Protein AF-A0AAW9HXR7-F1 (afdb_monomer)

Radius of gyration: 22.07 Å; Cα contacts (8 Å, |Δi|>4): 86; chains: 1; bounding box: 38×24×70 Å

Secondary structure (DSSP, 8-state):
--TT-PPTT-EEEEE--HHHHHHHHHHHHHHHHHHHHHHHHHHHHHHHHTT--S-HHHHHHHHHHHHHHHHHHHHHHHHHHHTTSGGGS-EEEEEE---

Solvent-accessible surface area (backbone atoms only — not comparable to full-atom values): 5560 Å² total; per-residue (Å²): 71,74,82,74,70,81,56,94,88,61,48,64,43,69,46,64,68,65,68,56,54,53,53,53,53,48,50,69,53,49,52,32,50,50,32,26,54,52,34,23,53,53,41,38,53,53,41,56,75,70,62,58,89,65,68,52,68,62,53,13,50,52,47,6,52,49,38,21,52,51,41,49,52,52,49,55,62,46,41,66,53,47,68,67,36,76,85,66,50,51,31,45,76,44,78,56,77,88,127

Organism: Clostridium perfringens (NCBI:txid1502)

Foldseek 3Di:
DEPPPDDPPWDFDWDAPVVLVVVLVCLVPVQLVVLLVCQLVVQLVVCVVVVPPDDSNVVSNVRSVVSSVVSVVVSVVCVVVVCVPPNPDTYGDGTDDDD

Sequence (99 aa):
DNSIGAKKGDYVEVSMESVKVLKATMLAYLVPLMFLLVGTILTYYILDLIKFSGPIEVISGVVGLICTGISYLLLRKNDAKFKQSRQYIPEITKIIEEK

Nearest PDB structures (foldseek):
  1c17-assembly1_L  TM=5.593E-01  e=2.927E+00  Escherichia coli
  6yj4-assembly1_O  TM=3.307E-01  e=9.800E+00  Yarrowia lipolytica

pLDDT: mean 83.25, std 14.39, range [48.25, 98.0]

InterPro domains:
  IPR007359 Positive regulator of sigma(E), RseC/MucC [PTHR35867] (6-96)
  IPR059252 Positive regulator of sigma(E), RseC/MucC-like [PF04246] (2-93)

Mean predicted aligned error: 9.42 Å

Structure (mmCIF, N/CA/C/O backbone):
data_AF-A0AAW9HXR7-F1
#
_entry.id   AF-A0AAW9HXR7-F1
#
loop_
_atom_site.group_PDB
_atom_site.id
_atom_site.type_symbol
_atom_site.label_atom_id
_atom_site.label_alt_id
_atom_site.label_comp_id
_atom_site.label_asym_id
_atom_site.label_entity_id
_atom_site.label_seq_id
_atom_site.pdbx_PDB_ins_code
_atom_site.Cartn_x
_atom_site.Cartn_y
_atom_site.Cartn_z
_atom_site.occupancy
_atom_site.B_iso_or_equiv
_atom_site.auth_seq_id
_atom_site.auth_comp_id
_atom_site.auth_asym_id
_atom_site.auth_atom_id
_atom_site.pdbx_PDB_model_num
ATOM 1 N N . ASP A 1 1 ? -17.453 -0.541 22.516 1.00 68.75 1 ASP A N 1
ATOM 2 C CA . ASP A 1 1 ? -18.559 0.168 23.169 1.00 68.75 1 ASP A CA 1
ATOM 3 C C . ASP A 1 1 ? -18.846 -0.504 24.501 1.00 68.75 1 ASP A C 1
ATOM 5 O O . ASP A 1 1 ? -18.542 -1.689 24.629 1.00 68.75 1 ASP A O 1
ATOM 9 N N . ASN A 1 2 ? -19.338 0.235 25.495 1.00 76.25 2 ASN A N 1
ATOM 10 C CA . ASN A 1 2 ? -19.627 -0.326 26.819 1.00 76.25 2 ASN A CA 1
ATOM 11 C C . ASN A 1 2 ? -21.114 -0.666 26.955 1.00 76.25 2 ASN A C 1
ATOM 13 O O . ASN A 1 2 ? -21.865 0.029 27.637 1.00 76.25 2 ASN A O 1
ATOM 17 N N . SER A 1 3 ? -21.520 -1.740 26.287 1.00 76.25 3 SER A N 1
ATOM 18 C CA . SER A 1 3 ? -22.906 -2.214 26.247 1.00 76.25 3 SER A CA 1
ATOM 19 C C . SER A 1 3 ? -23.359 -2.827 27.579 1.00 76.25 3 SER A C 1
ATOM 21 O O . SER A 1 3 ? -24.553 -2.882 27.858 1.00 76.25 3 SER A O 1
ATOM 23 N N . ILE A 1 4 ? -22.409 -3.282 28.406 1.00 80.56 4 ILE A N 1
ATOM 24 C CA . ILE A 1 4 ? -22.667 -4.063 29.628 1.00 80.56 4 ILE A CA 1
ATOM 25 C C . ILE A 1 4 ? -22.424 -3.287 30.933 1.00 80.56 4 ILE A C 1
ATOM 27 O O . ILE A 1 4 ? -22.557 -3.848 32.015 1.00 80.56 4 ILE A O 1
ATOM 31 N N . GLY A 1 5 ? -22.077 -1.998 30.851 1.00 81.62 5 GLY A N 1
ATOM 32 C CA . GLY A 1 5 ? -21.941 -1.125 32.022 1.00 81.62 5 GLY A CA 1
ATOM 33 C C . GLY A 1 5 ? -20.681 -1.349 32.866 1.00 81.62 5 GLY A C 1
ATOM 34 O O . GLY A 1 5 ? -20.689 -1.026 34.053 1.00 81.62 5 GLY A O 1
ATOM 35 N N . ALA A 1 6 ? -19.601 -1.860 32.269 1.00 83.44 6 ALA A N 1
ATOM 36 C CA . ALA A 1 6 ? -18.311 -2.031 32.939 1.00 83.44 6 ALA A CA 1
ATOM 37 C C . ALA A 1 6 ? -17.774 -0.701 33.498 1.00 83.44 6 ALA A C 1
ATOM 39 O O . ALA A 1 6 ? -17.912 0.356 32.867 1.00 83.44 6 ALA A O 1
ATOM 40 N N . LYS A 1 7 ? -17.156 -0.736 34.678 1.00 86.50 7 LYS A N 1
ATOM 41 C CA . LYS A 1 7 ? -16.622 0.437 35.379 1.00 86.50 7 LYS A CA 1
ATOM 42 C C . LYS A 1 7 ? -15.109 0.534 35.212 1.00 86.50 7 LYS A C 1
ATOM 44 O O . LYS A 1 7 ? -14.413 -0.425 34.896 1.00 86.50 7 LYS A O 1
ATOM 49 N N . LYS A 1 8 ? -14.573 1.738 35.433 1.00 82.56 8 LYS A N 1
ATOM 50 C CA . LYS A 1 8 ? -13.118 1.926 35.506 1.00 82.56 8 LYS A CA 1
ATOM 51 C C . LYS A 1 8 ? -12.567 1.094 36.667 1.00 82.56 8 LYS A C 1
ATOM 53 O O . LYS A 1 8 ? -12.979 1.316 37.800 1.00 82.56 8 LYS A O 1
ATOM 58 N N . GLY A 1 9 ? -11.627 0.204 36.366 1.00 83.94 9 GLY A N 1
ATOM 59 C CA . GLY A 1 9 ? -11.053 -0.746 37.323 1.00 83.94 9 GLY A CA 1
ATOM 60 C C . GLY A 1 9 ? -11.455 -2.197 37.053 1.00 83.94 9 GLY A C 1
ATOM 61 O O . GLY A 1 9 ? -10.753 -3.090 37.509 1.00 83.94 9 GLY A O 1
ATOM 62 N N . ASP A 1 10 ? -12.509 -2.4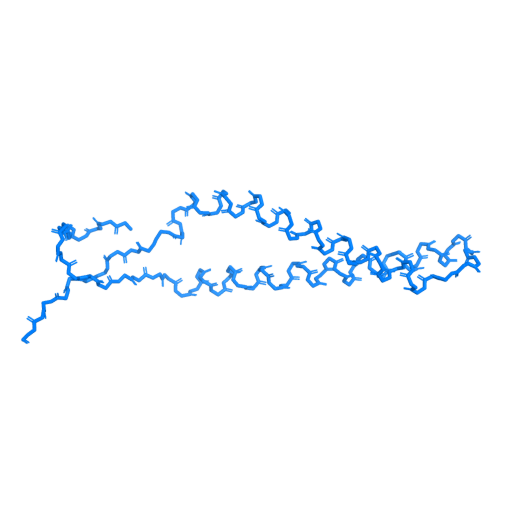30 36.266 1.00 85.31 10 ASP A N 1
ATOM 63 C CA . ASP A 1 10 ? -12.937 -3.777 35.896 1.00 85.31 10 ASP A CA 1
ATOM 64 C C . ASP A 1 10 ? -12.019 -4.358 34.813 1.00 85.31 10 ASP A C 1
ATOM 66 O O . ASP A 1 10 ? -11.732 -3.708 33.799 1.00 85.31 10 ASP A O 1
ATOM 70 N N . TYR A 1 11 ? -11.602 -5.611 34.992 1.00 83.94 11 TYR A N 1
ATOM 71 C CA . TYR A 1 11 ? -11.029 -6.397 33.907 1.00 83.94 11 TYR A CA 1
ATOM 72 C C . TYR A 1 11 ? -12.156 -6.830 32.983 1.00 83.94 11 TYR A C 1
ATOM 74 O O . TYR A 1 11 ? -13.172 -7.356 33.430 1.00 83.94 11 TYR A O 1
ATOM 82 N N . VAL A 1 12 ? -11.998 -6.600 31.684 1.00 85.19 12 VAL A N 1
ATOM 83 C CA . VAL A 1 12 ? -13.045 -6.897 30.713 1.00 85.19 12 VAL A CA 1
ATOM 84 C C . VAL A 1 12 ? -12.511 -7.653 29.510 1.00 85.19 12 VAL A C 1
ATOM 86 O O . VAL A 1 12 ? -11.421 -7.379 29.011 1.00 85.19 12 VAL A O 1
ATOM 89 N N . GLU A 1 13 ? -13.312 -8.591 29.024 1.00 79.12 13 GLU A N 1
ATOM 90 C CA . GLU A 1 13 ? -13.125 -9.225 27.732 1.00 79.12 13 GLU A CA 1
ATOM 91 C C . GLU A 1 13 ? -13.707 -8.316 26.651 1.00 79.12 13 GLU A C 1
ATOM 93 O O . GLU A 1 13 ? -14.846 -7.843 26.744 1.00 79.12 13 GLU A O 1
ATOM 98 N N . VAL A 1 14 ? -12.903 -8.059 25.626 1.00 75.56 14 VAL A N 1
ATOM 99 C CA . VAL A 1 14 ? -13.270 -7.170 24.532 1.00 75.56 14 VAL A CA 1
ATOM 100 C C . VAL A 1 14 ? -13.266 -7.969 23.242 1.00 75.56 14 VAL A C 1
ATOM 102 O O . VAL A 1 14 ? -12.235 -8.509 22.845 1.00 75.56 14 VAL A O 1
ATOM 105 N N . SER A 1 15 ? -14.422 -8.044 22.590 1.00 68.31 15 SER A N 1
ATOM 106 C CA . SER A 1 15 ? -14.595 -8.779 21.346 1.00 68.31 15 SER A CA 1
ATOM 107 C C . SER A 1 15 ? -14.695 -7.826 20.165 1.00 68.31 15 SER A C 1
ATOM 109 O O . SER A 1 15 ? -15.347 -6.780 20.202 1.00 68.31 15 SER A O 1
ATOM 111 N N . MET A 1 16 ? -14.041 -8.211 19.080 1.00 68.38 16 MET A N 1
ATOM 112 C CA . MET A 1 16 ? -14.307 -7.692 17.750 1.00 68.38 16 MET A CA 1
ATOM 113 C C . MET A 1 16 ? -14.920 -8.823 16.940 1.00 68.38 16 MET A C 1
ATOM 115 O O . MET A 1 16 ? -14.402 -9.938 16.952 1.00 68.38 16 MET A O 1
ATOM 119 N N . GLU A 1 17 ? -15.967 -8.532 16.168 1.00 68.31 17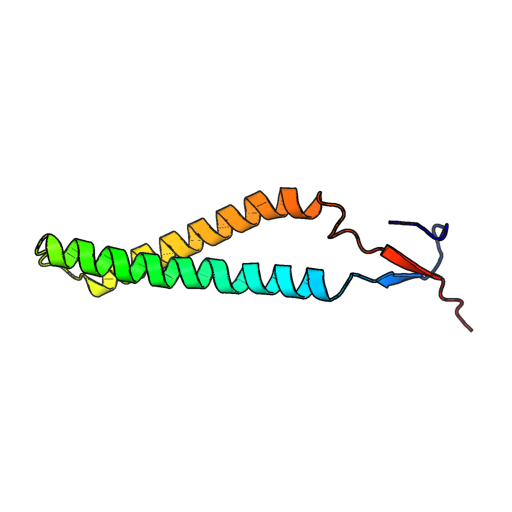 GLU A N 1
ATOM 120 C CA . GLU A 1 17 ? -16.450 -9.476 15.158 1.00 68.31 17 GLU A CA 1
ATOM 121 C C . GLU A 1 17 ? -15.287 -9.877 14.235 1.00 68.31 17 GLU A C 1
ATOM 123 O O . GLU A 1 17 ? -14.782 -9.067 13.451 1.00 68.31 17 GLU A O 1
ATOM 128 N N . SER A 1 18 ? -14.866 -11.142 14.304 1.00 67.75 18 SER A N 1
ATOM 129 C CA . SER A 1 18 ? -13.674 -11.650 13.608 1.00 67.75 18 SER A CA 1
ATOM 130 C C . SER A 1 18 ? -13.743 -11.455 12.087 1.00 67.75 18 SER A C 1
ATOM 132 O O . SER A 1 18 ? -12.725 -11.249 11.429 1.00 67.75 18 SER A O 1
ATOM 134 N N . VAL A 1 19 ? -14.957 -11.434 11.524 1.00 70.88 19 VAL A N 1
ATOM 135 C CA . VAL A 1 19 ? -15.213 -11.176 10.098 1.00 70.88 19 VAL A CA 1
ATOM 136 C C . VAL A 1 19 ? -14.774 -9.768 9.682 1.00 70.88 19 VAL A C 1
ATOM 138 O O . VAL A 1 19 ? -14.285 -9.576 8.567 1.00 70.88 19 VAL A O 1
ATOM 141 N N . LYS A 1 20 ? -14.918 -8.770 10.560 1.00 70.94 20 LYS A N 1
ATOM 142 C CA . LYS A 1 20 ? -14.518 -7.384 10.275 1.00 70.94 20 LYS A CA 1
ATOM 143 C C . LYS A 1 20 ? -12.999 -7.240 10.259 1.00 70.94 20 LYS A C 1
ATOM 145 O O . LYS A 1 20 ? -12.463 -6.606 9.354 1.00 70.94 20 LYS A O 1
ATOM 150 N N . VAL A 1 21 ? -12.313 -7.904 11.190 1.00 76.81 21 VAL A N 1
ATOM 151 C CA . VAL A 1 21 ? -10.844 -7.955 11.231 1.00 76.81 21 VAL A CA 1
ATOM 152 C C . VAL A 1 21 ? -10.294 -8.604 9.961 1.00 76.81 21 VAL A C 1
ATOM 154 O O . VAL A 1 21 ? -9.418 -8.031 9.318 1.00 76.81 21 VAL A O 1
ATOM 157 N N . LEU A 1 22 ? -10.860 -9.742 9.545 1.00 81.81 22 LEU A N 1
ATOM 158 C CA . LEU A 1 22 ? -10.435 -10.446 8.332 1.00 81.81 22 LEU A CA 1
ATOM 159 C C . LEU A 1 22 ? -10.617 -9.600 7.062 1.00 81.81 22 LEU A C 1
ATOM 161 O O . LEU A 1 22 ? -9.754 -9.588 6.187 1.00 81.81 22 LEU A O 1
ATOM 165 N N . LYS A 1 23 ? -11.726 -8.861 6.948 1.00 80.06 23 LYS A N 1
ATOM 166 C CA . LYS A 1 23 ? -11.937 -7.943 5.817 1.00 80.06 23 LYS A CA 1
ATOM 167 C C . LYS A 1 23 ? -10.915 -6.807 5.803 1.00 80.06 23 LYS A C 1
ATOM 169 O O . LYS A 1 23 ? -10.425 -6.447 4.734 1.00 80.06 23 LYS A O 1
ATOM 174 N N . ALA A 1 24 ? -10.590 -6.251 6.966 1.00 81.12 24 ALA A N 1
ATOM 175 C CA . ALA A 1 24 ? -9.631 -5.158 7.079 1.00 81.12 24 ALA A CA 1
ATOM 176 C C . ALA A 1 24 ? -8.215 -5.598 6.698 1.00 81.12 24 ALA A C 1
ATOM 178 O O . ALA A 1 24 ? -7.553 -4.924 5.907 1.00 81.12 24 ALA A O 1
ATOM 179 N N . THR A 1 25 ? -7.776 -6.758 7.194 1.00 84.56 25 THR A N 1
ATOM 180 C CA . THR A 1 25 ? -6.480 -7.329 6.814 1.00 84.56 25 THR A CA 1
ATOM 181 C C . THR A 1 25 ? -6.449 -7.643 5.324 1.00 84.56 25 THR A C 1
ATOM 183 O O . THR A 1 25 ? -5.509 -7.245 4.643 1.00 84.56 25 THR A O 1
ATOM 186 N N . MET A 1 26 ? -7.506 -8.248 4.774 1.00 87.88 26 MET A N 1
ATOM 187 C CA . MET A 1 26 ? -7.601 -8.524 3.339 1.00 87.88 26 MET A CA 1
ATOM 188 C C . MET A 1 26 ? -7.408 -7.256 2.494 1.00 87.88 26 MET A C 1
ATOM 190 O O . MET A 1 26 ? -6.621 -7.269 1.552 1.00 87.88 26 MET A O 1
ATOM 194 N N . LEU A 1 27 ? -8.066 -6.145 2.837 1.00 88.56 27 LEU A N 1
ATOM 195 C CA . LEU A 1 27 ? -7.882 -4.877 2.124 1.00 88.56 27 LEU A CA 1
ATOM 196 C C . LEU A 1 27 ? -6.456 -4.328 2.267 1.00 88.56 27 LEU A C 1
ATOM 198 O O . LEU A 1 27 ? -5.890 -3.853 1.283 1.00 88.56 27 LEU A O 1
ATOM 202 N N . ALA A 1 28 ? -5.864 -4.429 3.459 1.00 87.06 28 ALA A N 1
ATOM 203 C CA . ALA A 1 28 ? -4.505 -3.961 3.730 1.00 87.06 28 ALA A CA 1
ATOM 204 C C . ALA A 1 28 ? -3.428 -4.696 2.915 1.00 87.06 28 ALA A C 1
ATOM 206 O O . ALA A 1 28 ? -2.398 -4.098 2.613 1.00 87.06 28 ALA A O 1
ATOM 207 N N . TYR A 1 29 ? -3.666 -5.951 2.521 1.00 89.00 29 TYR A N 1
ATOM 208 C CA . TYR A 1 29 ? -2.733 -6.728 1.696 1.00 89.00 29 TYR A CA 1
ATOM 209 C C . TYR A 1 29 ? -3.088 -6.715 0.207 1.00 89.00 29 TYR A C 1
ATOM 211 O O . TYR A 1 29 ? -2.214 -6.504 -0.635 1.00 89.00 29 TYR A O 1
ATOM 219 N N . LEU A 1 30 ? -4.362 -6.919 -0.141 1.00 93.12 30 LEU A N 1
ATOM 220 C CA . LEU A 1 30 ? -4.771 -7.065 -1.538 1.00 93.12 30 LEU A CA 1
ATOM 221 C C . LEU A 1 30 ? -4.743 -5.739 -2.293 1.00 93.12 30 LEU A C 1
ATOM 223 O O . LEU A 1 30 ? -4.327 -5.718 -3.447 1.00 93.12 30 LEU A O 1
ATOM 227 N N . VAL A 1 31 ? -5.158 -4.628 -1.678 1.00 93.56 31 VAL A N 1
ATOM 228 C CA . VAL A 1 31 ? -5.228 -3.344 -2.393 1.00 93.56 31 VAL A CA 1
ATOM 229 C C . VAL A 1 31 ? -3.832 -2.848 -2.800 1.00 93.56 31 VAL A C 1
ATOM 231 O O . VAL A 1 31 ? -3.662 -2.498 -3.969 1.00 93.56 31 VAL A O 1
ATOM 234 N N . PRO A 1 32 ? -2.801 -2.850 -1.930 1.00 93.62 32 PRO A N 1
ATOM 235 C CA . PRO A 1 32 ? -1.445 -2.497 -2.353 1.00 93.62 32 PRO A CA 1
ATOM 236 C C . PRO A 1 32 ? -0.891 -3.442 -3.425 1.00 93.62 32 PRO A C 1
ATOM 238 O O . PRO A 1 32 ? -0.328 -2.970 -4.410 1.00 93.62 32 PRO A O 1
ATOM 241 N N . LEU A 1 33 ? -1.113 -4.755 -3.285 1.00 96.25 33 LEU A N 1
ATOM 242 C CA . LEU A 1 33 ? -0.660 -5.747 -4.263 1.00 96.25 33 LEU A CA 1
ATOM 243 C C . LEU A 1 33 ? -1.305 -5.536 -5.641 1.00 96.25 33 LEU A C 1
ATOM 245 O O . LEU A 1 33 ? -0.616 -5.572 -6.658 1.00 96.25 33 LEU A O 1
ATOM 249 N N . MET A 1 34 ? -2.610 -5.261 -5.687 1.00 97.12 34 MET A N 1
ATOM 250 C CA . MET A 1 34 ? -3.307 -4.971 -6.941 1.00 97.12 34 MET A CA 1
ATOM 251 C C . MET A 1 34 ? -2.768 -3.706 -7.605 1.00 97.12 34 MET A C 1
ATOM 253 O O . MET A 1 34 ? -2.557 -3.699 -8.812 1.00 97.12 34 MET A O 1
ATOM 257 N N . PHE A 1 35 ? -2.494 -2.651 -6.836 1.00 96.62 35 PHE A N 1
ATOM 258 C CA . PHE A 1 35 ? -1.902 -1.424 -7.375 1.00 96.62 35 PHE A CA 1
ATOM 259 C C . PHE A 1 35 ? -0.493 -1.642 -7.924 1.00 96.62 35 PHE A C 1
ATOM 261 O O . PHE A 1 35 ? -0.159 -1.049 -8.949 1.00 96.62 35 PHE A O 1
ATOM 268 N N . LEU A 1 36 ? 0.306 -2.499 -7.283 1.00 97.50 36 LEU A N 1
ATOM 269 C CA . LEU A 1 36 ? 1.613 -2.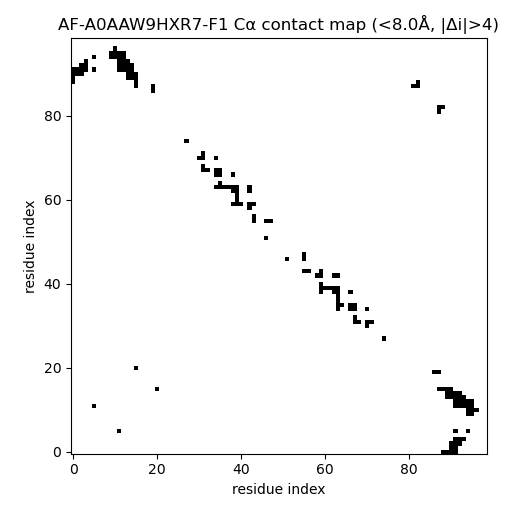891 -7.796 1.00 97.50 36 LEU A CA 1
ATOM 270 C C . LEU A 1 36 ? 1.466 -3.552 -9.168 1.00 97.50 36 LEU A C 1
ATOM 272 O O . LEU A 1 36 ? 2.028 -3.056 -10.136 1.00 97.50 36 LEU A O 1
ATOM 276 N N . LEU A 1 37 ? 0.678 -4.629 -9.257 1.00 97.69 37 LEU A N 1
ATOM 277 C CA . LEU A 1 37 ? 0.516 -5.408 -10.490 1.00 97.69 37 LEU A CA 1
ATOM 278 C C . LEU A 1 37 ? -0.090 -4.576 -11.622 1.00 97.69 37 LEU A C 1
ATOM 280 O O . LEU A 1 37 ? 0.404 -4.586 -12.743 1.00 97.69 37 LEU 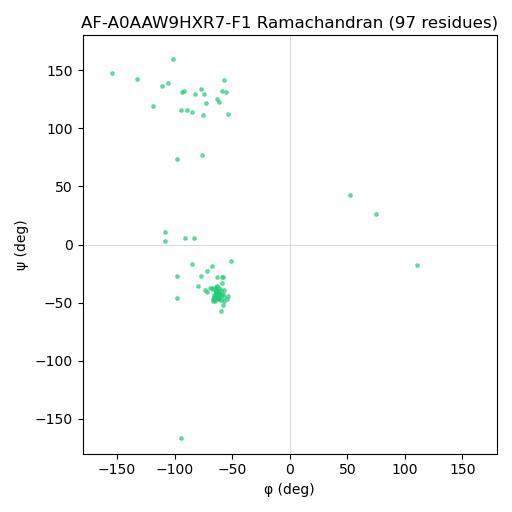A O 1
ATOM 284 N N . VAL A 1 38 ? -1.156 -3.832 -11.333 1.00 97.62 38 VAL A N 1
ATOM 285 C CA . VAL A 1 38 ? -1.823 -2.983 -12.323 1.00 97.62 38 VAL A CA 1
ATOM 286 C C . VAL A 1 38 ? -0.877 -1.870 -12.774 1.00 97.62 38 VAL A C 1
ATOM 288 O O . VAL A 1 38 ? -0.720 -1.662 -13.973 1.00 97.62 38 VAL A O 1
ATOM 291 N N . GLY A 1 39 ? -0.192 -1.198 -11.844 1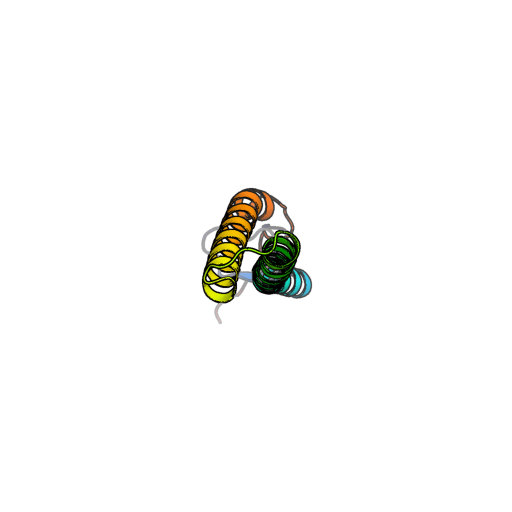.00 96.88 39 GLY A N 1
ATOM 292 C CA . GLY A 1 39 ? 0.751 -0.125 -12.158 1.00 96.88 39 GLY A CA 1
ATOM 293 C C . GLY A 1 39 ? 1.932 -0.593 -13.009 1.00 96.88 39 GLY A C 1
ATOM 294 O O . GLY A 1 39 ? 2.265 0.069 -13.993 1.00 96.88 39 GLY A O 1
ATOM 295 N N . THR A 1 40 ? 2.533 -1.744 -12.688 1.00 97.56 40 THR A N 1
ATOM 296 C CA . THR A 1 40 ? 3.638 -2.304 -13.482 1.00 97.56 40 THR A CA 1
ATOM 297 C C . THR A 1 40 ? 3.172 -2.729 -14.872 1.00 97.56 40 THR A C 1
ATOM 299 O O . THR A 1 40 ? 3.786 -2.332 -15.861 1.00 97.56 40 THR A O 1
ATOM 302 N N . ILE A 1 41 ? 2.071 -3.484 -14.968 1.00 97.62 41 ILE A N 1
ATOM 303 C CA . ILE A 1 41 ? 1.565 -4.025 -16.237 1.00 97.62 41 ILE A CA 1
ATOM 304 C C . ILE A 1 41 ? 1.123 -2.897 -17.174 1.00 97.62 41 ILE A C 1
ATOM 306 O O . ILE A 1 41 ? 1.527 -2.878 -18.336 1.00 97.62 41 ILE A O 1
ATOM 310 N N . LEU A 1 42 ? 0.333 -1.932 -16.687 1.00 97.31 42 LEU A N 1
ATOM 311 C CA . LEU A 1 42 ? -0.100 -0.799 -17.513 1.00 97.31 42 LEU A CA 1
ATOM 312 C C . LEU A 1 42 ? 1.085 0.025 -18.005 1.00 97.31 42 LEU A C 1
ATOM 314 O O . LEU A 1 42 ? 1.128 0.375 -19.180 1.00 97.31 42 LEU A O 1
ATOM 318 N N . THR A 1 43 ? 2.052 0.315 -17.133 1.00 97.44 43 THR A N 1
ATOM 319 C CA . THR A 1 43 ? 3.225 1.109 -17.521 1.00 97.44 43 THR A CA 1
ATOM 320 C C . THR A 1 43 ? 4.044 0.394 -18.587 1.00 97.44 43 THR A C 1
ATOM 322 O O . THR A 1 43 ? 4.427 1.025 -19.568 1.00 97.44 43 THR A O 1
ATOM 325 N N . TYR A 1 44 ? 4.244 -0.918 -18.444 1.00 96.69 44 TYR A N 1
ATOM 326 C CA . TYR A 1 44 ? 4.955 -1.722 -19.432 1.00 96.69 44 TYR A CA 1
ATOM 327 C C . TYR A 1 44 ? 4.290 -1.634 -20.810 1.00 96.69 44 TYR A C 1
ATOM 329 O O . TYR A 1 44 ? 4.944 -1.257 -21.780 1.00 96.69 44 TYR A O 1
ATOM 337 N N . TYR A 1 45 ? 2.979 -1.893 -20.888 1.00 96.56 45 TYR A N 1
ATOM 338 C CA . TYR A 1 45 ? 2.248 -1.839 -22.158 1.00 96.56 45 TYR A CA 1
ATOM 339 C C . TYR A 1 45 ? 2.214 -0.436 -22.765 1.00 96.56 45 TYR A C 1
ATOM 341 O O . TYR A 1 45 ? 2.321 -0.298 -23.979 1.00 96.56 45 TYR A O 1
ATOM 349 N N . ILE A 1 46 ? 2.084 0.612 -21.948 1.00 96.50 46 ILE A N 1
ATOM 350 C CA . ILE A 1 46 ? 2.104 1.997 -22.436 1.00 96.50 46 ILE A CA 1
ATOM 351 C C . ILE A 1 46 ? 3.478 2.341 -23.022 1.00 96.50 46 ILE A C 1
ATOM 353 O O . ILE A 1 46 ? 3.545 2.928 -24.101 1.00 96.50 46 ILE 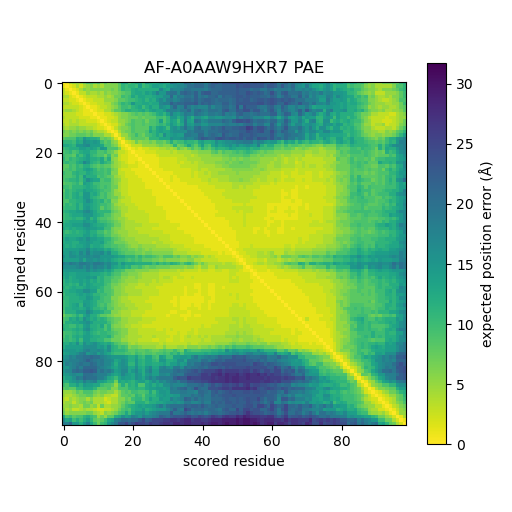A O 1
ATOM 357 N N . LEU A 1 47 ? 4.563 1.976 -22.332 1.00 95.69 47 LEU A N 1
ATOM 358 C CA . LEU A 1 47 ? 5.931 2.231 -22.790 1.00 95.69 47 LEU A CA 1
ATOM 359 C C . LEU A 1 47 ? 6.278 1.435 -24.057 1.00 95.69 47 LEU A C 1
ATOM 361 O O . LEU A 1 47 ? 6.935 1.973 -24.950 1.00 95.69 47 LEU A O 1
ATOM 365 N N . ASP A 1 48 ? 5.803 0.195 -24.157 1.00 93.62 48 ASP A N 1
ATOM 366 C CA . ASP A 1 48 ? 5.946 -0.634 -25.356 1.00 93.62 48 ASP A CA 1
ATOM 367 C C . ASP A 1 48 ? 5.165 -0.049 -26.549 1.00 93.62 48 ASP A C 1
ATOM 369 O O . ASP A 1 48 ? 5.713 0.106 -27.643 1.00 93.62 48 ASP A O 1
ATOM 373 N N . LEU A 1 49 ? 3.925 0.410 -26.323 1.00 95.50 49 LEU A N 1
ATOM 374 C CA . LEU A 1 49 ? 3.076 1.020 -27.355 1.00 95.50 49 LEU A CA 1
ATOM 375 C C . LEU A 1 49 ? 3.719 2.268 -27.982 1.00 95.50 49 LEU A C 1
ATOM 377 O O . LEU A 1 49 ? 3.632 2.475 -29.194 1.00 95.50 49 LEU A O 1
ATOM 381 N N . ILE A 1 50 ? 4.383 3.097 -27.171 1.00 95.81 50 ILE A N 1
ATOM 382 C CA . ILE A 1 50 ? 5.088 4.298 -27.650 1.00 95.81 50 ILE A CA 1
ATOM 383 C C . ILE A 1 50 ? 6.496 3.995 -28.185 1.00 95.81 50 ILE A C 1
ATOM 385 O O . ILE A 1 50 ? 7.225 4.926 -28.529 1.00 95.81 50 ILE A O 1
ATOM 389 N N . LYS A 1 51 ? 6.883 2.713 -28.263 1.00 92.69 51 LYS A N 1
ATOM 390 C CA . LYS A 1 51 ? 8.211 2.243 -28.687 1.00 92.69 51 LYS A CA 1
ATOM 391 C C . LYS A 1 51 ? 9.348 2.911 -27.915 1.00 92.69 51 LYS A C 1
ATOM 393 O O . LYS A 1 51 ? 10.357 3.320 -28.494 1.00 92.69 51 LYS A O 1
ATOM 398 N N . PHE A 1 52 ? 9.176 3.053 -26.604 1.00 94.19 52 PHE A N 1
ATOM 399 C CA . PHE A 1 52 ? 10.202 3.632 -25.749 1.00 94.19 52 PHE A CA 1
ATOM 400 C C . PHE A 1 52 ? 11.461 2.754 -25.763 1.00 94.19 52 PHE A C 1
ATOM 402 O O . PHE A 1 52 ? 11.407 1.570 -25.459 1.00 94.19 52 PHE A O 1
ATOM 409 N N . SER A 1 53 ? 12.616 3.327 -26.094 1.00 90.50 53 SER A N 1
ATOM 410 C CA . SER A 1 53 ? 13.867 2.577 -26.282 1.00 90.50 53 SER A CA 1
ATOM 411 C C . SER A 1 53 ? 14.724 2.435 -25.015 1.00 90.50 53 SER A C 1
ATOM 413 O O . SER A 1 53 ? 15.866 1.988 -25.093 1.00 90.50 53 SER A O 1
ATOM 415 N N . GLY A 1 54 ? 14.230 2.888 -23.860 1.00 92.75 54 GLY A N 1
ATOM 416 C CA . GLY A 1 54 ? 14.955 2.846 -22.587 1.00 92.75 54 GLY A CA 1
ATOM 417 C C . GLY A 1 54 ? 14.636 1.611 -21.730 1.00 92.75 54 GLY A C 1
ATOM 418 O O . GLY A 1 54 ? 14.022 0.659 -22.206 1.00 92.75 54 GLY A O 1
ATOM 419 N N . PRO A 1 55 ? 15.024 1.613 -20.439 1.00 94.62 55 PRO A N 1
ATOM 420 C CA . PRO A 1 55 ? 14.841 0.470 -19.544 1.00 94.62 55 PRO A CA 1
ATOM 421 C C . PRO A 1 55 ? 13.380 0.343 -19.068 1.00 94.62 55 PRO A C 1
ATOM 423 O O . PRO A 1 55 ? 13.049 0.696 -17.934 1.00 94.62 55 PRO A O 1
ATOM 426 N N . ILE A 1 56 ? 12.497 -0.161 -19.939 1.00 95.19 56 ILE A N 1
ATOM 427 C CA . ILE A 1 56 ? 11.046 -0.300 -19.700 1.00 95.19 56 ILE A CA 1
ATOM 428 C C . ILE A 1 56 ? 10.751 -1.063 -18.403 1.00 95.19 56 ILE A C 1
ATOM 430 O O . ILE A 1 56 ? 9.905 -0.637 -17.618 1.00 95.19 56 ILE A O 1
ATOM 434 N N . GLU A 1 57 ? 11.456 -2.168 -18.157 1.00 94.25 57 GLU A N 1
ATOM 435 C CA . GLU A 1 57 ? 11.248 -3.031 -16.986 1.00 94.25 57 GLU A CA 1
ATOM 436 C C . GLU A 1 57 ? 11.493 -2.278 -15.673 1.00 94.25 57 GLU A C 1
ATOM 438 O O . GLU A 1 57 ? 10.672 -2.326 -14.754 1.00 94.25 57 GLU A O 1
ATOM 443 N N . VAL A 1 58 ? 12.589 -1.514 -15.613 1.00 96.31 58 VAL A N 1
ATOM 444 C CA . VAL A 1 58 ? 12.970 -0.734 -14.428 1.00 96.31 58 VAL A CA 1
ATOM 445 C C . VAL A 1 58 ? 11.957 0.377 -14.180 1.00 96.31 58 VAL A C 1
ATOM 447 O O . VAL A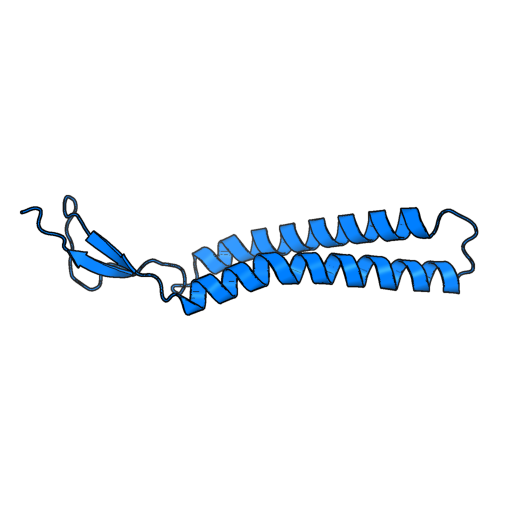 1 58 ? 11.487 0.538 -13.054 1.00 96.31 58 VAL A O 1
ATOM 450 N N . ILE A 1 59 ? 11.575 1.119 -15.224 1.00 96.69 59 ILE A N 1
ATOM 451 C CA . ILE A 1 59 ? 10.602 2.212 -15.101 1.00 96.69 59 ILE A CA 1
ATOM 452 C C . ILE A 1 59 ? 9.246 1.663 -14.653 1.00 96.69 59 ILE A C 1
ATOM 454 O O . ILE A 1 59 ? 8.647 2.197 -13.722 1.00 96.69 59 ILE A O 1
ATOM 458 N N . SER A 1 60 ? 8.793 0.563 -15.253 1.00 97.06 60 SER A N 1
ATOM 459 C CA . SER A 1 60 ? 7.521 -0.075 -14.904 1.00 97.06 60 SER A CA 1
ATOM 460 C C . SER A 1 60 ? 7.514 -0.554 -13.454 1.00 97.06 60 SER A C 1
ATOM 462 O O . SER A 1 60 ? 6.548 -0.299 -12.734 1.00 97.06 60 SER A O 1
ATOM 464 N N . GLY A 1 61 ? 8.607 -1.171 -12.993 1.00 97.38 61 GLY A N 1
ATOM 465 C CA . GLY A 1 61 ? 8.787 -1.572 -11.597 1.00 97.38 61 GLY A CA 1
ATOM 466 C C . GLY A 1 61 ? 8.728 -0.389 -10.628 1.00 97.38 61 GLY A C 1
ATOM 467 O O . GLY A 1 61 ? 7.984 -0.428 -9.647 1.00 97.38 61 GLY A O 1
ATOM 468 N N . VAL A 1 62 ? 9.452 0.695 -10.926 1.00 98.00 62 VAL A N 1
ATOM 469 C CA . VAL A 1 62 ? 9.459 1.915 -10.101 1.00 98.00 62 VAL A CA 1
ATOM 470 C C . VAL A 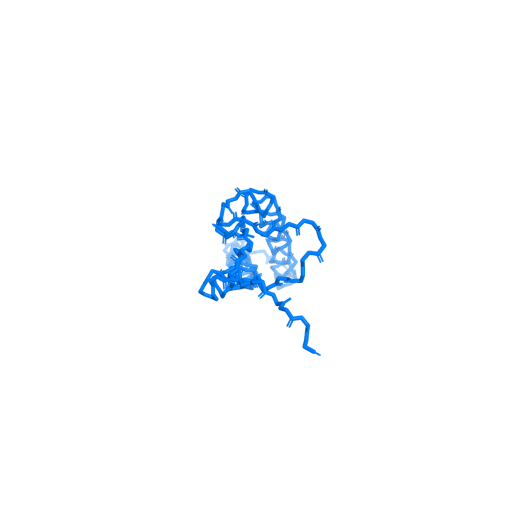1 62 ? 8.073 2.557 -10.048 1.00 98.00 62 VAL A C 1
ATOM 472 O O . VAL A 1 62 ? 7.609 2.913 -8.965 1.00 98.00 62 VAL A O 1
ATOM 475 N N . VAL A 1 63 ? 7.376 2.659 -11.182 1.00 97.81 63 VAL A N 1
ATOM 476 C CA . VAL A 1 63 ? 6.009 3.199 -11.223 1.00 97.81 63 VAL A CA 1
ATOM 477 C C . VAL A 1 63 ? 5.053 2.329 -10.410 1.00 97.81 63 VAL A C 1
ATOM 479 O O . VAL A 1 63 ? 4.283 2.863 -9.613 1.00 97.81 63 VAL A O 1
ATOM 482 N N . GLY A 1 64 ? 5.145 1.001 -10.512 1.00 97.81 64 GLY A N 1
ATOM 483 C CA . GLY A 1 64 ? 4.361 0.087 -9.680 1.00 97.81 64 GLY A CA 1
ATOM 484 C C . GLY A 1 64 ? 4.599 0.285 -8.178 1.00 97.81 64 GLY A C 1
ATOM 485 O O . GLY A 1 64 ? 3.644 0.330 -7.394 1.00 97.81 64 GLY A O 1
ATOM 486 N N . LEU A 1 65 ? 5.854 0.468 -7.759 1.00 97.75 65 LEU A N 1
ATOM 487 C CA . LEU A 1 65 ? 6.197 0.761 -6.361 1.00 97.75 65 LEU A CA 1
ATOM 488 C C . LEU A 1 65 ? 5.625 2.109 -5.902 1.00 97.75 65 LEU A C 1
ATOM 490 O O . LEU A 1 65 ? 5.077 2.200 -4.802 1.00 97.75 65 LEU A O 1
ATOM 494 N N . ILE A 1 66 ? 5.676 3.138 -6.750 1.00 97.94 66 ILE A N 1
ATOM 495 C CA . ILE A 1 66 ? 5.055 4.439 -6.466 1.00 97.94 66 ILE A CA 1
ATOM 496 C C . ILE A 1 66 ? 3.533 4.287 -6.331 1.00 97.94 66 ILE A C 1
ATOM 498 O O . ILE A 1 66 ? 2.960 4.767 -5.352 1.00 97.94 66 ILE A O 1
ATOM 502 N N . CYS A 1 67 ? 2.872 3.569 -7.244 1.00 96.94 67 CYS A N 1
ATOM 503 C CA . CYS A 1 67 ? 1.440 3.262 -7.161 1.00 96.94 67 CYS A CA 1
ATOM 504 C C . CYS A 1 67 ? 1.083 2.529 -5.863 1.00 96.94 67 CYS A C 1
ATOM 506 O O . CYS A 1 67 ? 0.071 2.840 -5.232 1.00 96.94 67 CYS A O 1
ATOM 508 N N . THR A 1 68 ? 1.935 1.604 -5.424 1.00 96.25 68 THR A N 1
ATOM 509 C CA . THR A 1 68 ? 1.780 0.891 -4.148 1.00 96.25 68 THR A CA 1
ATOM 510 C C . THR A 1 68 ? 1.879 1.854 -2.968 1.00 96.25 68 THR A C 1
ATOM 512 O O . THR A 1 68 ? 1.036 1.829 -2.070 1.00 96.25 68 THR A O 1
ATOM 515 N N . GLY A 1 69 ? 2.861 2.759 -2.990 1.00 95.50 69 GLY A N 1
ATOM 516 C CA . GLY A 1 69 ? 3.006 3.814 -1.988 1.00 95.50 69 GLY A CA 1
ATOM 517 C C . GLY A 1 69 ? 1.776 4.721 -1.919 1.00 95.50 69 GLY A C 1
ATOM 518 O O . GLY A 1 69 ? 1.277 5.007 -0.831 1.00 95.50 69 GLY A O 1
ATOM 519 N N . ILE A 1 70 ? 1.225 5.110 -3.070 1.00 94.88 70 ILE A N 1
ATOM 520 C CA . ILE A 1 70 ? -0.010 5.903 -3.150 1.00 94.88 70 ILE A CA 1
ATOM 521 C C . ILE A 1 70 ? -1.192 5.121 -2.572 1.00 94.88 70 ILE A C 1
ATOM 523 O O . ILE A 1 70 ? -1.947 5.672 -1.773 1.00 94.88 70 ILE A O 1
ATOM 527 N N . SER A 1 71 ? -1.333 3.841 -2.917 1.00 93.31 71 SER A N 1
ATOM 528 C CA . SER A 1 71 ? -2.367 2.960 -2.364 1.00 93.31 71 SER A CA 1
ATOM 529 C C . SER A 1 71 ? -2.292 2.890 -0.838 1.00 93.31 71 SER A C 1
ATOM 531 O O . SER A 1 71 ? -3.302 3.089 -0.161 1.00 93.31 71 SER A O 1
ATOM 533 N N . TYR A 1 72 ? -1.089 2.735 -0.281 1.00 89.38 72 TYR A N 1
ATOM 534 C CA . TYR A 1 72 ? -0.882 2.759 1.165 1.00 89.38 72 TYR A CA 1
ATOM 535 C C . TYR A 1 72 ? -1.273 4.107 1.788 1.00 89.38 72 TYR A C 1
ATOM 537 O O . TYR A 1 72 ? -1.938 4.142 2.823 1.00 89.38 72 TYR A O 1
ATOM 545 N N . LEU A 1 73 ? -0.918 5.231 1.156 1.00 90.88 73 LEU A N 1
ATOM 546 C CA . LEU A 1 73 ? -1.319 6.559 1.632 1.00 90.88 73 LEU A CA 1
ATOM 547 C C . LEU A 1 73 ? -2.840 6.756 1.581 1.00 90.88 73 LEU A C 1
ATOM 549 O O . LEU A 1 73 ? -3.408 7.325 2.514 1.00 90.88 73 LEU A O 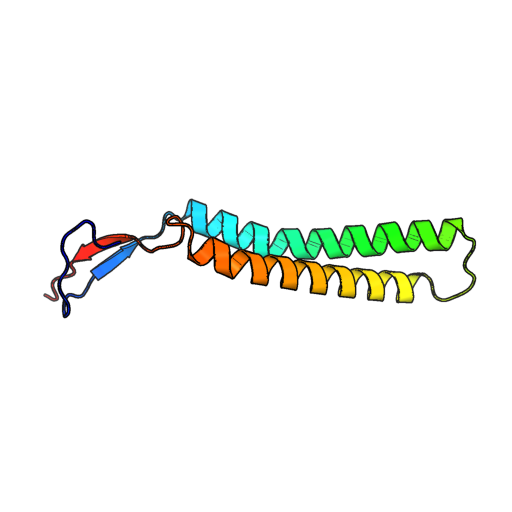1
ATOM 553 N N . LEU A 1 74 ? -3.508 6.274 0.530 1.00 88.94 74 LEU A N 1
ATOM 554 C CA . LEU A 1 74 ? -4.967 6.299 0.416 1.00 88.94 74 LEU A CA 1
ATOM 555 C C . LEU A 1 74 ? -5.619 5.441 1.499 1.00 88.94 74 LEU A C 1
ATOM 557 O O . LEU A 1 74 ? -6.544 5.915 2.164 1.00 88.94 74 LEU A O 1
ATOM 561 N N . LEU A 1 75 ? -5.105 4.227 1.728 1.00 86.81 75 LEU A N 1
ATOM 562 C CA . LEU A 1 75 ? -5.543 3.380 2.833 1.00 86.81 75 LEU A CA 1
ATOM 563 C C . LEU A 1 75 ? -5.363 4.101 4.163 1.00 86.81 75 LEU A C 1
ATOM 565 O O . LEU A 1 75 ? -6.318 4.180 4.915 1.00 86.81 75 LEU A O 1
ATOM 569 N N . ARG A 1 76 ? -4.199 4.699 4.433 1.00 82.94 76 ARG A N 1
ATOM 570 C CA . ARG A 1 76 ? -3.913 5.403 5.693 1.00 82.94 76 ARG A CA 1
ATOM 571 C C . ARG A 1 76 ? -4.810 6.624 5.911 1.00 82.94 76 ARG A C 1
ATOM 573 O O . ARG A 1 76 ? -5.249 6.874 7.031 1.00 82.94 76 ARG A O 1
ATOM 580 N N . LYS A 1 77 ? -5.104 7.393 4.858 1.00 81.31 77 LYS A N 1
ATOM 581 C CA . LYS A 1 77 ? -6.042 8.528 4.941 1.00 81.31 77 LYS A CA 1
ATOM 582 C C . LYS A 1 77 ? -7.472 8.057 5.201 1.00 81.31 77 LYS A C 1
ATOM 584 O O . LYS A 1 77 ? -8.193 8.703 5.958 1.00 81.31 77 LYS A O 1
ATOM 589 N N . ASN A 1 78 ? -7.868 6.934 4.608 1.00 74.25 78 ASN A N 1
ATOM 590 C CA . ASN A 1 78 ? -9.168 6.323 4.861 1.00 74.25 78 ASN A CA 1
ATOM 591 C C . ASN A 1 78 ? -9.214 5.574 6.196 1.00 74.25 78 ASN A C 1
ATOM 593 O O . ASN A 1 78 ? -10.279 5.516 6.794 1.00 74.25 78 ASN A O 1
ATOM 597 N N . ASP A 1 79 ? -8.092 5.077 6.712 1.00 69.56 79 ASP A N 1
ATOM 598 C CA . ASP A 1 79 ? -7.991 4.390 8.001 1.00 69.56 79 ASP A CA 1
ATOM 599 C C . ASP A 1 79 ? -8.396 5.324 9.145 1.00 69.56 79 ASP A C 1
ATOM 601 O O . ASP A 1 79 ? -9.153 4.938 10.028 1.00 69.56 79 ASP A O 1
ATOM 605 N N . ALA A 1 80 ? -8.042 6.613 9.056 1.00 57.50 80 ALA A N 1
ATOM 606 C CA . ALA A 1 80 ? -8.539 7.638 9.977 1.00 57.50 80 ALA A CA 1
ATOM 607 C C . ALA A 1 80 ? -10.080 7.761 9.973 1.00 57.50 80 ALA A C 1
ATOM 609 O O . ALA A 1 80 ? -10.678 8.015 11.018 1.00 57.50 80 ALA A O 1
ATOM 610 N N . LYS A 1 81 ? -10.733 7.530 8.823 1.00 54.47 81 LYS A N 1
ATOM 611 C CA . LYS A 1 81 ? -12.200 7.435 8.713 1.00 54.47 81 LYS A CA 1
ATOM 612 C C . LYS A 1 81 ? -12.736 6.065 9.147 1.00 54.47 81 LYS A C 1
ATOM 614 O O . LYS A 1 81 ? -13.803 6.005 9.752 1.00 54.47 81 LYS A O 1
ATOM 619 N N . PHE A 1 82 ? -12.020 4.971 8.888 1.00 53.50 82 PHE A N 1
ATOM 620 C CA . PHE A 1 82 ? -12.421 3.619 9.293 1.00 53.50 82 PHE A CA 1
ATOM 621 C C . PHE A 1 82 ? -12.357 3.429 10.809 1.00 53.50 82 PHE A C 1
ATOM 623 O O . PHE A 1 82 ? -13.291 2.857 11.368 1.00 53.50 82 PHE A O 1
ATOM 630 N N . LYS A 1 83 ? -11.362 4.014 11.488 1.00 50.47 83 LYS A N 1
ATOM 631 C CA . LYS A 1 83 ? -11.288 4.099 12.957 1.00 50.47 83 LYS A CA 1
ATOM 632 C C . LYS A 1 83 ? -12.489 4.815 13.582 1.00 50.47 83 LYS A C 1
ATOM 634 O O . LYS A 1 83 ? -12.837 4.524 14.720 1.00 50.47 83 LYS A O 1
ATOM 639 N N . GLN A 1 84 ? -13.125 5.735 12.852 1.00 48.25 84 GLN A N 1
ATOM 640 C CA . GLN A 1 84 ? -14.372 6.395 13.264 1.00 48.25 84 GLN A CA 1
ATOM 641 C C . GLN A 1 84 ? -15.632 5.597 12.906 1.00 48.25 84 GLN A C 1
ATOM 643 O O . GLN A 1 84 ? -16.697 5.854 13.469 1.00 48.25 84 GLN A O 1
ATOM 648 N N . SER A 1 85 ? -15.547 4.620 12.000 1.00 50.59 85 SER A N 1
ATOM 649 C CA . SER A 1 85 ? -16.672 3.727 11.748 1.00 50.59 85 SER A CA 1
ATOM 650 C C . SER A 1 85 ? -16.813 2.771 12.936 1.00 50.59 85 SER A C 1
ATOM 652 O O . SER A 1 85 ? -15.888 2.036 13.282 1.00 50.59 85 SER A O 1
ATOM 654 N N . ARG A 1 86 ? -17.989 2.777 13.576 1.00 49.88 86 ARG A N 1
ATOM 655 C CA . ARG A 1 86 ? -18.327 1.973 14.771 1.00 49.88 86 ARG A CA 1
ATOM 656 C C . ARG A 1 86 ? -18.016 0.471 14.648 1.00 49.88 86 ARG A C 1
ATOM 658 O O . ARG A 1 86 ? -17.995 -0.225 15.651 1.00 49.88 86 ARG A O 1
ATOM 665 N N . GLN A 1 87 ? -17.758 -0.025 13.439 1.00 52.16 87 GLN A N 1
ATOM 666 C CA . GLN A 1 87 ? -17.366 -1.405 13.161 1.00 52.16 87 GLN A CA 1
ATOM 667 C C . GLN A 1 87 ? -15.979 -1.790 13.704 1.00 52.16 87 GLN A C 1
ATOM 669 O O . GLN A 1 87 ? -15.725 -2.981 13.858 1.00 52.16 87 GLN A O 1
ATOM 674 N N . TYR A 1 88 ? -15.115 -0.820 14.015 1.00 54.69 88 TYR A N 1
ATOM 675 C CA . TYR A 1 88 ? -13.770 -1.061 14.556 1.00 54.69 88 TYR A CA 1
ATOM 676 C C . TYR A 1 88 ? -13.629 -0.690 16.035 1.00 54.69 88 TYR A C 1
ATOM 678 O O . TYR A 1 88 ? -12.515 -0.642 16.554 1.00 54.69 88 TYR A O 1
ATOM 686 N N . ILE A 1 89 ? -14.733 -0.411 16.728 1.00 60.75 89 ILE A N 1
ATOM 687 C CA . ILE A 1 89 ? -14.706 -0.203 18.173 1.00 60.75 89 ILE A CA 1
ATOM 688 C C . ILE A 1 89 ? -14.904 -1.579 18.817 1.00 60.75 89 ILE A C 1
ATOM 690 O O . ILE A 1 89 ? -15.975 -2.157 18.636 1.00 60.75 89 ILE A O 1
ATOM 694 N N . PRO A 1 90 ? -13.914 -2.109 19.557 1.00 63.94 90 PRO A N 1
ATOM 695 C CA . PRO A 1 90 ? -14.075 -3.352 20.300 1.00 63.94 90 PRO A CA 1
ATOM 696 C C . PRO A 1 90 ? -15.278 -3.245 21.245 1.00 63.94 90 PRO A C 1
ATOM 698 O O . PRO A 1 90 ? -15.426 -2.236 21.946 1.00 63.94 90 PRO A O 1
ATOM 701 N N . GLU A 1 91 ? -16.164 -4.235 21.242 1.00 71.25 91 GLU A N 1
ATOM 702 C CA . GLU A 1 91 ? -17.327 -4.280 22.124 1.00 71.25 91 GLU A CA 1
ATOM 703 C C . GLU A 1 91 ? -16.976 -5.040 23.398 1.00 71.25 91 GLU A C 1
ATOM 705 O O . GLU A 1 91 ? -16.355 -6.101 23.350 1.00 71.25 91 GLU A O 1
ATOM 710 N N . ILE A 1 92 ? -17.324 -4.465 24.547 1.00 76.12 92 ILE A N 1
ATOM 711 C CA . ILE A 1 92 ? -17.086 -5.114 25.831 1.00 76.12 92 ILE A CA 1
ATOM 712 C C . ILE A 1 92 ? -18.122 -6.228 25.979 1.00 76.12 92 ILE A C 1
ATOM 714 O O . ILE A 1 92 ? -19.311 -5.946 26.119 1.00 76.12 92 ILE A O 1
ATOM 718 N N . THR A 1 93 ? -17.677 -7.483 25.937 1.00 77.12 93 THR A N 1
ATOM 719 C CA . THR A 1 93 ? -18.569 -8.650 25.974 1.00 77.12 93 THR A CA 1
ATOM 720 C C . THR A 1 93 ? -18.704 -9.254 27.360 1.00 77.12 93 THR A C 1
ATOM 722 O O . THR A 1 93 ? -19.732 -9.867 27.647 1.00 77.12 93 THR A O 1
ATOM 725 N N . LYS A 1 94 ? -17.699 -9.102 28.232 1.00 77.56 94 LYS A N 1
ATOM 726 C CA . LYS A 1 94 ? -17.731 -9.709 29.568 1.00 77.56 94 LYS A CA 1
ATOM 727 C C . LYS A 1 94 ? -16.866 -8.960 30.579 1.00 77.56 94 LYS A C 1
ATOM 729 O O . LYS A 1 94 ? -15.823 -8.437 30.209 1.00 77.56 94 LYS A O 1
ATOM 734 N N . ILE A 1 95 ? -17.276 -8.946 31.847 1.00 82.50 95 ILE A N 1
ATOM 735 C CA . ILE A 1 95 ? -16.430 -8.544 32.983 1.00 82.50 95 ILE A CA 1
ATOM 736 C C . ILE A 1 95 ? -15.785 -9.815 33.550 1.00 82.50 95 ILE A C 1
ATOM 738 O O . ILE A 1 95 ? -16.469 -10.824 33.738 1.00 82.50 95 ILE A O 1
ATOM 742 N N . ILE A 1 96 ? -14.472 -9.788 33.762 1.00 83.12 96 ILE A N 1
ATOM 743 C CA . ILE A 1 96 ? -13.697 -10.884 34.340 1.00 83.12 96 ILE A CA 1
ATOM 744 C C . ILE A 1 96 ? -13.574 -10.624 35.841 1.00 83.12 96 ILE A C 1
ATOM 746 O O . ILE A 1 96 ? -12.951 -9.651 36.255 1.00 83.12 96 ILE A O 1
ATOM 750 N N . GLU A 1 97 ? -14.162 -11.502 36.648 1.00 73.44 97 GLU A N 1
ATOM 751 C CA . GLU A 1 97 ? -13.878 -11.564 38.081 1.00 73.44 97 GLU A CA 1
ATOM 752 C C . GLU A 1 97 ? -12.638 -12.446 38.271 1.00 73.44 97 GLU A C 1
ATOM 754 O O . GLU A 1 97 ? -12.661 -13.637 37.945 1.00 73.44 97 GLU A O 1
ATOM 759 N N . GLU A 1 98 ? -11.534 -11.851 38.732 1.00 61.97 98 GLU A N 1
ATOM 760 C CA . GLU A 1 98 ? -10.397 -12.623 39.243 1.00 61.97 98 GLU A CA 1
ATOM 761 C C . GLU A 1 98 ? -10.879 -13.481 40.419 1.00 61.97 98 GLU A C 1
ATOM 763 O O . GLU A 1 98 ? -11.608 -13.005 41.291 1.00 61.97 98 GLU A O 1
ATOM 768 N N . LYS A 1 99 ? -10.512 -14.763 40.394 1.00 50.16 99 LYS A N 1
ATOM 769 C CA . LYS A 1 99 ? -10.944 -15.776 41.356 1.00 50.16 99 LYS A CA 1
ATOM 770 C C . LYS A 1 99 ? -9.858 -16.051 42.384 1.00 50.16 99 LYS A C 1
ATOM 772 O O . LYS A 1 99 ? -8.684 -16.125 41.958 1.00 50.16 99 LYS A O 1
#